Protein AF-A0A534PVX9-F1 (afdb_monomer_lite)

pLDDT: mean 80.79, std 14.21, range [35.84, 91.75]

Foldseek 3Di:
DDPCPVPPPVVVVVVCQVVDPDQKDKDAAPWQVVLVVVQVVCCVVDVQWDWDDDTRMIMIGGND

Structure (mmCIF, N/CA/C/O backbone):
data_AF-A0A534PVX9-F1
#
_entry.id   AF-A0A534PVX9-F1
#
loop_
_atom_site.group_PDB
_atom_site.id
_atom_site.type_symbol
_atom_site.label_atom_id
_atom_site.label_alt_id
_atom_site.label_comp_id
_atom_site.label_asym_id
_atom_site.label_entity_id
_atom_site.label_seq_id
_atom_site.pdbx_PDB_ins_code
_atom_site.Cartn_x
_atom_site.Cartn_y
_atom_site.Cartn_z
_atom_site.occupancy
_atom_site.B_iso_or_equiv
_atom_site.auth_seq_id
_atom_site.auth_comp_id
_atom_site.auth_asym_id
_atom_site.auth_atom_id
_atom_site.pdbx_PDB_model_num
ATOM 1 N N . MET A 1 1 ? 8.438 -18.972 -22.249 1.00 37.34 1 MET A N 1
ATOM 2 C CA . MET A 1 1 ? 9.454 -17.912 -22.408 1.00 37.34 1 MET A CA 1
ATOM 3 C C . MET A 1 1 ? 9.136 -16.870 -21.352 1.00 37.34 1 MET A C 1
ATOM 5 O O . MET A 1 1 ? 7.999 -16.425 -21.301 1.00 37.34 1 MET A O 1
ATOM 9 N N . TYR A 1 2 ? 10.045 -16.679 -20.401 1.00 44.16 2 TYR A N 1
ATOM 10 C CA . TYR A 1 2 ? 9.790 -16.005 -19.129 1.00 44.16 2 TYR A CA 1
ATOM 11 C C . TYR A 1 2 ? 9.750 -14.489 -19.318 1.00 44.16 2 TYR A C 1
ATOM 13 O O . TYR A 1 2 ? 10.798 -13.876 -19.457 1.00 44.16 2 TYR A O 1
ATOM 21 N N . ASP A 1 3 ? 8.557 -13.909 -19.267 1.00 35.84 3 ASP A N 1
ATOM 22 C CA . ASP A 1 3 ? 8.372 -12.508 -18.897 1.00 35.84 3 ASP A CA 1
ATOM 23 C C . ASP A 1 3 ? 7.307 -12.485 -17.800 1.00 35.84 3 ASP A C 1
ATOM 25 O O . ASP A 1 3 ? 6.125 -12.213 -17.996 1.00 35.84 3 ASP A O 1
ATOM 29 N N . VAL A 1 4 ? 7.723 -12.970 -16.630 1.00 44.81 4 VAL A N 1
ATOM 30 C CA . VAL A 1 4 ? 6.960 -12.814 -15.395 1.00 44.81 4 VAL A CA 1
ATOM 31 C C . VAL A 1 4 ? 7.266 -11.400 -14.919 1.00 44.81 4 VAL A C 1
ATOM 33 O O . VAL A 1 4 ? 7.997 -11.196 -13.951 1.00 44.81 4 VAL A O 1
ATOM 36 N N . ASP A 1 5 ? 6.706 -10.414 -15.620 1.00 45.34 5 ASP A N 1
ATOM 37 C CA . ASP A 1 5 ? 6.298 -9.161 -14.999 1.00 45.34 5 ASP A CA 1
ATOM 38 C C . ASP A 1 5 ? 5.306 -9.592 -13.915 1.00 45.34 5 ASP A C 1
ATOM 40 O O . ASP A 1 5 ? 4.103 -9.745 -14.142 1.00 45.34 5 ASP A O 1
ATOM 44 N N . GLN A 1 6 ? 5.846 -10.012 -12.766 1.00 52.22 6 GLN A N 1
ATOM 45 C CA . GLN A 1 6 ? 5.069 -10.393 -11.608 1.00 52.22 6 GLN A CA 1
ATOM 46 C C . GLN A 1 6 ? 4.362 -9.112 -11.201 1.00 52.22 6 GLN A C 1
ATOM 48 O O . GLN A 1 6 ? 4.884 -8.329 -10.404 1.00 52.22 6 GLN A O 1
ATOM 53 N N . LYS A 1 7 ? 3.178 -8.882 -11.779 1.00 60.69 7 LYS A N 1
ATOM 54 C CA . LYS A 1 7 ? 2.149 -8.026 -11.216 1.00 60.69 7 LYS A CA 1
ATOM 55 C C . LYS A 1 7 ? 2.033 -8.476 -9.774 1.00 60.69 7 LYS A C 1
ATOM 57 O O . LYS A 1 7 ? 1.398 -9.484 -9.488 1.00 60.69 7 LYS A O 1
ATOM 62 N N . ARG A 1 8 ? 2.736 -7.789 -8.872 1.00 71.94 8 ARG A N 1
ATOM 63 C CA . ARG A 1 8 ? 2.583 -8.016 -7.442 1.00 71.94 8 ARG A CA 1
ATOM 64 C C . ARG A 1 8 ? 1.099 -7.886 -7.175 1.00 71.94 8 ARG A C 1
ATOM 66 O O . ARG A 1 8 ? 0.519 -6.845 -7.490 1.00 71.94 8 ARG A O 1
ATOM 73 N N . ASP A 1 9 ? 0.500 -8.941 -6.638 1.00 83.75 9 ASP A N 1
ATOM 74 C CA . ASP A 1 9 ? -0.891 -8.917 -6.213 1.00 83.75 9 ASP A CA 1
ATOM 75 C C . ASP A 1 9 ? -1.000 -8.022 -4.984 1.00 83.75 9 ASP A C 1
ATOM 77 O O . ASP A 1 9 ? -0.978 -8.465 -3.834 1.00 83.75 9 ASP A O 1
ATOM 81 N N . TRP A 1 10 ? -1.074 -6.719 -5.243 1.00 83.44 10 TRP A N 1
ATOM 82 C CA . TRP A 1 10 ? -1.223 -5.700 -4.219 1.00 83.44 10 TRP A CA 1
ATOM 83 C C . TRP A 1 10 ? -2.487 -5.951 -3.405 1.00 83.44 10 TRP A C 1
ATOM 85 O O . TRP A 1 10 ? -2.446 -5.817 -2.192 1.00 83.44 10 TRP A O 1
ATOM 95 N N . ASP A 1 11 ? -3.570 -6.420 -4.026 1.00 83.81 11 ASP A N 1
ATOM 96 C CA . ASP A 1 11 ? -4.784 -6.810 -3.312 1.00 83.81 11 ASP A CA 1
ATOM 97 C C . ASP A 1 11 ? -4.524 -7.930 -2.290 1.00 83.81 11 ASP A C 1
ATOM 99 O O . ASP A 1 11 ? -4.958 -7.809 -1.148 1.00 83.81 11 ASP A O 1
ATOM 103 N N . ALA A 1 12 ? -3.748 -8.965 -2.631 1.00 84.94 12 ALA A N 1
ATOM 104 C CA . ALA A 1 12 ? -3.396 -10.032 -1.690 1.00 84.94 12 ALA A CA 1
ATOM 105 C C . ALA A 1 12 ? -2.441 -9.548 -0.584 1.00 84.94 12 ALA A C 1
ATOM 107 O O . ALA A 1 12 ? -2.584 -9.930 0.578 1.00 84.94 12 ALA A O 1
ATOM 108 N N . ILE A 1 13 ? -1.487 -8.676 -0.928 1.00 84.12 13 ILE A N 1
ATOM 109 C CA . ILE A 1 13 ? -0.555 -8.055 0.025 1.00 84.12 13 ILE A CA 1
ATOM 110 C C . ILE A 1 13 ? -1.318 -7.202 1.043 1.00 84.12 13 ILE A C 1
ATOM 112 O O . ILE A 1 13 ? -1.112 -7.340 2.249 1.00 84.12 13 ILE A O 1
ATOM 116 N N . ILE A 1 14 ? -2.229 -6.351 0.569 1.00 83.31 14 ILE A N 1
ATOM 117 C CA . ILE A 1 14 ? -3.043 -5.485 1.420 1.00 83.31 14 ILE A CA 1
ATOM 118 C C . ILE A 1 14 ? -4.076 -6.300 2.200 1.00 83.31 14 ILE A C 1
ATOM 120 O O . ILE A 1 14 ? -4.299 -6.006 3.372 1.00 83.31 14 ILE A O 1
ATOM 124 N N . ALA A 1 15 ? -4.660 -7.352 1.620 1.00 85.25 15 ALA A N 1
ATOM 125 C CA . ALA A 1 15 ? -5.535 -8.267 2.349 1.00 85.25 15 ALA A CA 1
ATOM 126 C C . ALA A 1 15 ? -4.787 -8.939 3.506 1.00 85.25 15 ALA A C 1
ATOM 128 O O . ALA A 1 15 ? -5.299 -8.961 4.618 1.00 85.25 15 ALA A O 1
ATOM 129 N N . ARG A 1 16 ? -3.548 -9.393 3.278 1.00 83.38 16 ARG A N 1
ATOM 130 C CA . ARG A 1 16 ? -2.696 -9.981 4.319 1.00 83.38 16 ARG A CA 1
ATOM 131 C C . ARG A 1 16 ? -2.286 -8.973 5.391 1.00 83.38 16 ARG A C 1
ATOM 133 O O . ARG A 1 16 ? -2.189 -9.342 6.558 1.00 83.38 16 ARG A O 1
ATOM 140 N N . LEU A 1 17 ? -2.051 -7.720 4.999 1.00 83.12 17 LEU A N 1
ATOM 141 C CA . LEU A 1 17 ? -1.782 -6.625 5.928 1.00 83.12 17 LEU A CA 1
ATOM 142 C C . LEU A 1 17 ? -3.012 -6.345 6.806 1.00 83.12 17 LEU A C 1
ATOM 144 O O . LEU A 1 17 ? -2.880 -6.275 8.017 1.00 83.12 17 LEU A O 1
ATOM 148 N N . ASN A 1 18 ? -4.210 -6.265 6.217 1.0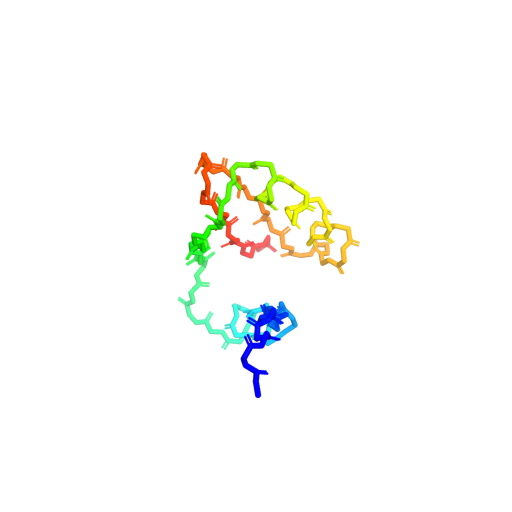0 80.69 18 ASN A N 1
ATOM 149 C CA . ASN A 1 18 ? -5.466 -6.062 6.952 1.00 80.69 18 ASN A CA 1
ATOM 150 C C . ASN A 1 18 ? -5.875 -7.279 7.799 1.00 80.69 18 ASN A C 1
ATOM 152 O O . ASN A 1 18 ? -6.521 -7.112 8.828 1.00 80.69 18 ASN A O 1
ATOM 156 N N . SER A 1 19 ? -5.536 -8.499 7.372 1.00 82.00 19 SER A N 1
ATOM 157 C CA . SER A 1 19 ? -5.928 -9.737 8.056 1.00 82.00 19 SER A CA 1
ATOM 158 C C . SER A 1 19 ? -4.950 -10.183 9.145 1.00 82.00 19 SER A C 1
ATOM 160 O O . SER A 1 19 ? -5.227 -11.162 9.832 1.00 82.00 19 SER A O 1
ATOM 162 N N . GLY A 1 20 ? -3.768 -9.570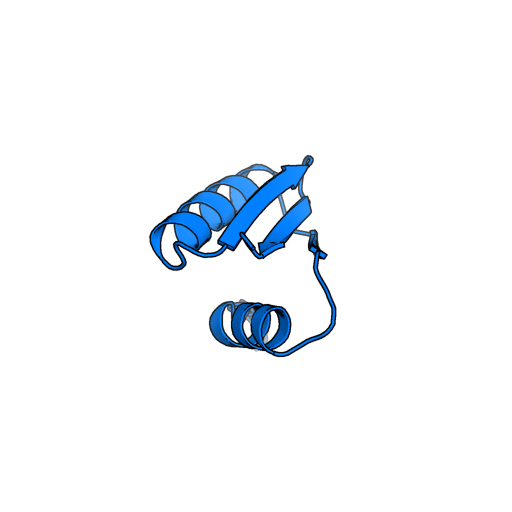 9.243 1.00 65.19 20 GLY A N 1
ATOM 163 C CA . GLY A 1 20 ? -2.642 -10.112 10.001 1.00 65.19 20 GLY A CA 1
ATOM 164 C C . GLY A 1 20 ? -2.032 -9.128 10.994 1.00 65.19 20 GLY A C 1
ATOM 165 O O . GLY A 1 20 ? -2.046 -7.925 10.782 1.00 65.19 20 GLY A O 1
ATOM 166 N N . ASN A 1 21 ? -1.421 -9.685 12.043 1.00 61.38 21 ASN A N 1
ATOM 167 C CA . ASN A 1 21 ? -0.662 -9.057 13.145 1.00 61.38 21 ASN A CA 1
ATOM 168 C C . ASN A 1 21 ? 0.525 -8.148 12.736 1.00 61.38 21 ASN A C 1
ATOM 170 O O . ASN A 1 21 ? 1.430 -7.903 13.533 1.00 61.38 21 ASN A O 1
ATOM 174 N N . VAL A 1 22 ? 0.592 -7.701 11.485 1.00 70.44 22 VAL A N 1
ATOM 175 C CA . VAL A 1 22 ? 1.734 -6.990 10.925 1.00 70.44 22 VAL A CA 1
ATOM 176 C C . VAL A 1 22 ? 1.316 -5.555 10.639 1.00 70.44 22 VAL A C 1
ATOM 178 O O . VAL A 1 22 ? 0.671 -5.270 9.637 1.00 70.44 22 VAL A O 1
ATOM 181 N N . SER A 1 23 ? 1.706 -4.638 11.520 1.00 78.00 23 SER A N 1
ATOM 182 C CA . SER A 1 23 ? 1.399 -3.210 11.371 1.00 78.00 23 SER A CA 1
ATOM 183 C C . SER A 1 23 ? 2.197 -2.536 10.248 1.00 78.00 23 SER A C 1
ATOM 185 O O . SER A 1 23 ? 1.804 -1.466 9.787 1.00 78.00 23 SER A O 1
ATOM 187 N N . GLU A 1 24 ? 3.306 -3.148 9.810 1.00 85.94 24 GLU A N 1
ATOM 188 C CA . GLU A 1 24 ? 4.228 -2.613 8.804 1.00 85.94 24 GLU A CA 1
ATOM 189 C C . GLU A 1 24 ? 4.775 -3.706 7.873 1.00 85.94 24 GLU A C 1
ATOM 191 O O . GLU A 1 24 ? 5.314 -4.713 8.327 1.00 85.94 24 GLU A O 1
ATOM 196 N N . MET A 1 25 ? 4.721 -3.478 6.562 1.00 88.12 25 MET A N 1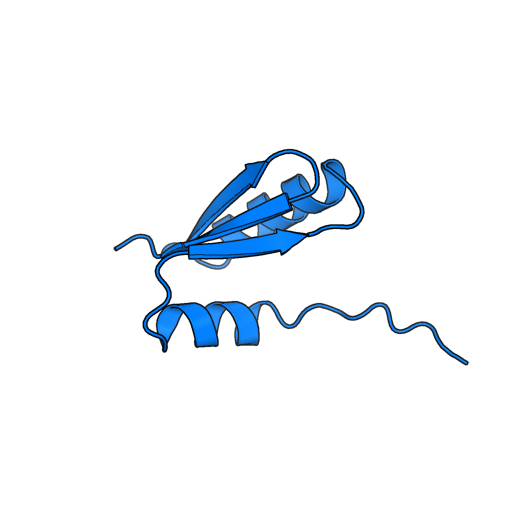
ATOM 197 C CA . MET A 1 25 ? 5.338 -4.329 5.548 1.00 88.12 25 MET A CA 1
ATOM 198 C C . MET A 1 25 ? 6.292 -3.520 4.668 1.00 88.12 25 MET A C 1
ATOM 200 O O . MET A 1 25 ? 5.919 -2.490 4.112 1.00 88.12 25 MET A O 1
ATOM 204 N N . ARG A 1 26 ? 7.521 -4.017 4.506 1.00 90.31 26 ARG A N 1
ATOM 205 C CA . ARG A 1 26 ? 8.559 -3.407 3.664 1.00 90.31 26 ARG A CA 1
ATOM 206 C C . ARG A 1 26 ? 8.744 -4.216 2.395 1.00 90.31 26 ARG A C 1
ATOM 208 O O . ARG A 1 26 ? 8.845 -5.439 2.439 1.00 90.31 26 ARG A O 1
ATOM 215 N N . ILE A 1 27 ? 8.777 -3.528 1.266 1.00 88.19 27 ILE A N 1
ATOM 216 C CA . ILE A 1 27 ? 8.763 -4.131 -0.058 1.00 88.19 27 ILE A CA 1
ATOM 217 C C . ILE A 1 27 ? 9.836 -3.462 -0.905 1.00 88.19 27 ILE A C 1
ATOM 219 O O . ILE A 1 27 ? 9.712 -2.293 -1.257 1.00 88.19 27 ILE A O 1
ATOM 223 N N . GLN A 1 28 ? 10.871 -4.211 -1.277 1.00 88.94 28 GLN A N 1
ATOM 224 C CA . GLN A 1 28 ? 11.896 -3.703 -2.181 1.00 88.94 28 GLN A CA 1
ATOM 225 C C . GLN A 1 28 ? 11.350 -3.616 -3.610 1.00 88.94 28 GLN A C 1
ATOM 227 O O . GLN A 1 28 ? 10.735 -4.560 -4.129 1.00 88.94 28 GLN A O 1
ATOM 232 N N . MET A 1 29 ? 11.544 -2.460 -4.229 1.00 86.25 29 MET A N 1
ATOM 233 C CA . MET A 1 29 ? 11.174 -2.151 -5.604 1.00 86.25 29 MET A CA 1
ATOM 234 C C . MET A 1 29 ? 12.433 -2.104 -6.471 1.00 86.25 29 MET A C 1
ATOM 236 O O . MET A 1 29 ? 13.542 -1.981 -5.967 1.00 86.25 29 MET A O 1
ATOM 240 N N . GLY A 1 30 ? 12.270 -2.192 -7.792 1.00 84.06 30 GLY A N 1
ATOM 241 C CA . GLY A 1 30 ? 13.411 -2.145 -8.716 1.00 84.06 30 GLY A CA 1
ATOM 242 C C . GLY A 1 30 ? 14.054 -0.758 -8.844 1.00 84.06 30 GLY A C 1
ATOM 243 O O . GLY A 1 30 ? 15.136 -0.632 -9.405 1.00 84.06 30 GLY A O 1
ATOM 244 N N . SER A 1 31 ? 13.381 0.298 -8.375 1.00 88.00 31 SER A N 1
ATOM 245 C CA . SER A 1 31 ? 13.895 1.673 -8.368 1.00 88.00 31 SER A CA 1
ATOM 246 C C . SER A 1 31 ? 13.076 2.589 -7.457 1.00 88.00 31 SER A C 1
ATOM 248 O O . SER A 1 31 ? 11.882 2.354 -7.235 1.00 88.00 31 SER A O 1
ATOM 250 N N . ALA A 1 32 ? 13.670 3.705 -7.028 1.00 88.19 32 ALA A N 1
ATOM 251 C CA . ALA A 1 32 ? 12.965 4.744 -6.273 1.00 88.19 32 ALA A CA 1
ATOM 252 C C . ALA A 1 32 ? 11.756 5.326 -7.031 1.00 88.19 32 ALA A C 1
ATOM 254 O O . ALA A 1 32 ? 10.695 5.536 -6.444 1.00 88.19 32 ALA A O 1
ATOM 255 N N . GLY A 1 33 ? 11.869 5.506 -8.353 1.00 88.44 33 GLY A N 1
ATOM 256 C CA . GLY A 1 33 ? 10.753 5.970 -9.185 1.00 88.44 33 GLY A CA 1
ATOM 257 C C . GLY A 1 33 ? 9.580 4.986 -9.187 1.00 88.44 33 GLY A C 1
ATOM 258 O O . GLY A 1 33 ? 8.428 5.382 -9.007 1.00 88.44 33 GLY A O 1
ATOM 259 N N . 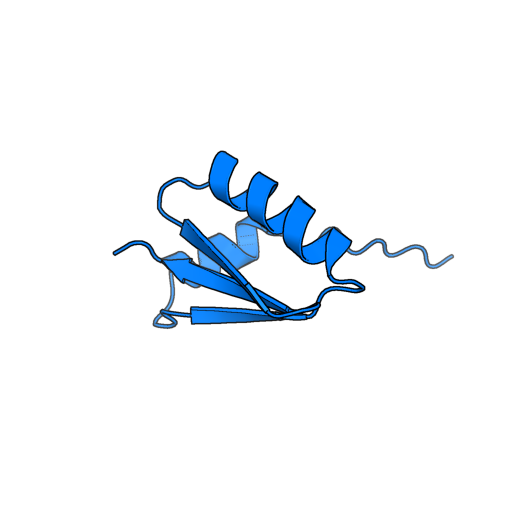SER A 1 34 ? 9.862 3.684 -9.302 1.00 85.56 34 SER A N 1
ATOM 260 C CA . SER A 1 34 ? 8.819 2.652 -9.234 1.00 85.56 34 SER A CA 1
ATOM 261 C C . SER A 1 34 ? 8.147 2.586 -7.858 1.00 85.56 34 SER A C 1
ATOM 263 O O . SER A 1 34 ? 6.928 2.410 -7.784 1.00 85.56 34 SER A O 1
ATOM 265 N N . ALA A 1 35 ? 8.904 2.807 -6.777 1.00 88.88 35 ALA A N 1
ATOM 266 C CA . ALA A 1 35 ? 8.362 2.905 -5.426 1.00 88.88 35 ALA A CA 1
ATOM 267 C C . ALA A 1 35 ? 7.411 4.102 -5.293 1.00 88.88 35 ALA A C 1
ATOM 269 O O . ALA A 1 35 ? 6.285 3.939 -4.831 1.00 88.88 35 ALA A O 1
ATOM 270 N N . GLN A 1 36 ? 7.800 5.286 -5.768 1.00 89.44 36 GLN A N 1
ATOM 271 C CA . GLN A 1 36 ? 6.957 6.484 -5.702 1.00 89.44 36 GLN A CA 1
ATOM 272 C C . GLN A 1 36 ? 5.654 6.335 -6.496 1.00 89.44 36 GLN A C 1
ATOM 274 O O . GLN A 1 36 ? 4.573 6.601 -5.967 1.00 89.44 36 GLN A O 1
ATOM 279 N N . VAL A 1 37 ? 5.732 5.857 -7.743 1.00 90.19 37 VAL A N 1
ATOM 280 C CA . VAL A 1 37 ? 4.543 5.645 -8.588 1.00 90.19 37 VAL A CA 1
ATOM 281 C C . VAL A 1 37 ? 3.597 4.636 -7.942 1.00 90.19 37 VAL A C 1
ATOM 283 O O . VAL A 1 37 ? 2.386 4.859 -7.877 1.00 90.19 37 VAL A O 1
ATOM 286 N N . THR A 1 38 ? 4.145 3.537 -7.428 1.00 88.69 38 THR A N 1
ATOM 287 C CA . THR A 1 38 ? 3.358 2.511 -6.739 1.00 88.69 38 THR A CA 1
ATOM 288 C C . THR A 1 38 ? 2.729 3.074 -5.468 1.00 88.69 38 THR A C 1
ATOM 290 O O . THR A 1 38 ? 1.541 2.871 -5.242 1.00 88.69 38 THR A O 1
ATOM 293 N N . ALA A 1 39 ? 3.464 3.862 -4.682 1.00 89.12 39 ALA A N 1
ATOM 294 C CA . ALA A 1 39 ? 2.953 4.467 -3.459 1.00 89.12 39 ALA A CA 1
ATOM 295 C C . ALA A 1 39 ? 1.744 5.378 -3.703 1.00 89.12 39 ALA A C 1
ATOM 297 O O . ALA A 1 39 ? 0.766 5.305 -2.958 1.00 89.12 39 ALA A O 1
ATOM 298 N N . VAL A 1 40 ? 1.771 6.193 -4.762 1.00 89.81 40 VAL A N 1
ATOM 299 C CA . VAL A 1 40 ? 0.632 7.046 -5.144 1.00 89.81 40 VAL A CA 1
ATOM 300 C C . VAL A 1 40 ? -0.573 6.199 -5.559 1.00 89.81 40 VAL A C 1
ATOM 302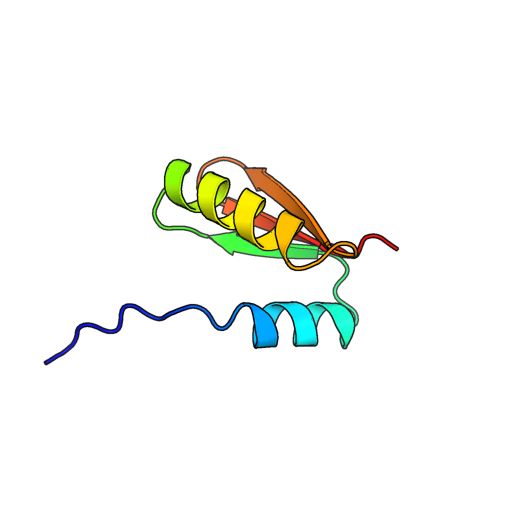 O O . VAL A 1 40 ? -1.690 6.458 -5.113 1.00 89.81 40 VAL A O 1
ATOM 305 N N . ARG A 1 41 ? -0.359 5.148 -6.361 1.00 89.31 41 ARG A N 1
ATOM 306 C CA . ARG A 1 41 ? -1.434 4.232 -6.786 1.00 89.31 41 ARG A CA 1
ATOM 307 C C . ARG A 1 41 ? -2.084 3.523 -5.600 1.00 89.31 41 ARG A C 1
ATOM 309 O O . ARG A 1 41 ? -3.307 3.445 -5.535 1.00 89.31 41 ARG A O 1
ATOM 316 N N . LEU A 1 42 ? -1.273 3.039 -4.661 1.00 87.88 42 LEU A N 1
ATOM 317 C CA . LEU A 1 42 ? -1.751 2.3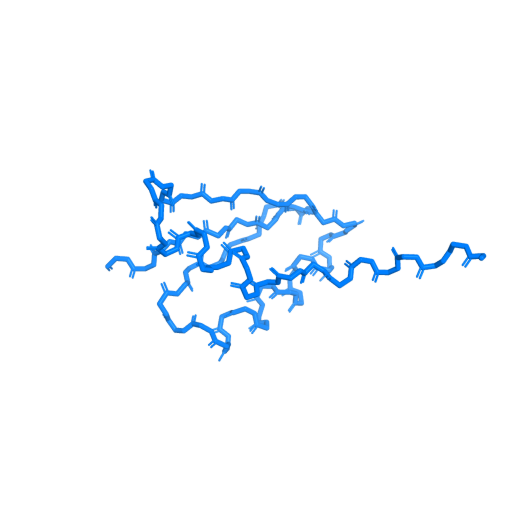55 -3.464 1.00 87.88 42 LEU A CA 1
ATOM 318 C C . LEU A 1 42 ? -2.533 3.308 -2.547 1.00 87.88 42 LEU A C 1
ATOM 320 O O . LEU A 1 42 ? -3.617 2.951 -2.102 1.00 87.88 42 LEU A O 1
ATOM 324 N N . LYS A 1 43 ? -2.052 4.540 -2.332 1.00 88.38 43 LYS A N 1
ATOM 325 C CA . LYS A 1 43 ? -2.790 5.554 -1.556 1.00 88.38 43 LYS A CA 1
ATOM 326 C C . LYS A 1 43 ? -4.149 5.897 -2.163 1.00 88.38 43 LYS A C 1
ATOM 328 O O . LYS A 1 43 ? -5.116 6.028 -1.429 1.00 88.38 43 LYS A O 1
ATOM 333 N N . ASN A 1 44 ? -4.225 6.023 -3.488 1.00 87.69 44 ASN A N 1
ATOM 334 C CA . ASN A 1 44 ? -5.483 6.348 -4.166 1.00 87.69 44 ASN A CA 1
ATOM 335 C C . ASN A 1 44 ? -6.493 5.194 -4.143 1.00 87.69 44 ASN A C 1
ATOM 337 O O . ASN A 1 44 ? -7.693 5.437 -4.203 1.00 87.69 44 ASN A O 1
ATOM 341 N N . LYS A 1 45 ? -6.021 3.942 -4.102 1.00 88.06 45 LYS A N 1
ATOM 342 C CA . LYS A 1 45 ? -6.891 2.758 -4.118 1.00 88.06 45 LYS A CA 1
ATOM 343 C C . LYS A 1 45 ? -7.302 2.300 -2.711 1.00 88.06 45 LYS A C 1
ATOM 345 O O . LYS A 1 45 ? -8.403 1.782 -2.557 1.00 88.06 45 LYS A O 1
ATOM 350 N N . TRP A 1 46 ? -6.468 2.515 -1.690 1.00 86.56 46 TRP A N 1
ATOM 351 C CA . TRP A 1 46 ? -6.749 2.125 -0.304 1.00 86.56 46 TRP A CA 1
ATOM 352 C C . TRP A 1 46 ? -6.588 3.308 0.655 1.00 86.56 46 TRP A C 1
ATOM 354 O O . TRP A 1 46 ? -5.481 3.660 1.057 1.00 86.56 46 TRP A O 1
ATOM 364 N N . ASN A 1 47 ? -7.714 3.887 1.079 1.00 83.12 47 ASN A N 1
ATOM 365 C CA . ASN A 1 47 ? -7.732 5.036 1.995 1.00 83.12 47 ASN A CA 1
ATOM 366 C C . ASN A 1 47 ? -7.259 4.696 3.418 1.00 83.12 47 ASN A C 1
ATOM 368 O O . ASN A 1 47 ? -6.778 5.569 4.135 1.00 83.12 47 ASN A O 1
ATOM 372 N N . ASN A 1 48 ? -7.379 3.433 3.831 1.00 83.75 48 ASN A N 1
ATOM 373 C CA . ASN A 1 48 ? -6.945 2.940 5.140 1.00 83.75 48 ASN A CA 1
ATOM 374 C C . ASN A 1 48 ? -5.468 2.500 5.160 1.00 83.75 48 ASN A C 1
ATOM 376 O O . ASN A 1 48 ? -5.020 1.852 6.105 1.00 83.75 48 ASN A O 1
ATOM 380 N N . LEU A 1 49 ? -4.703 2.830 4.117 1.00 86.94 49 LEU A N 1
ATOM 381 C CA . LEU A 1 49 ? -3.321 2.406 3.947 1.00 86.94 49 LEU A CA 1
ATOM 382 C C . LEU A 1 49 ? -2.380 3.612 3.947 1.00 86.94 49 LEU A C 1
ATOM 384 O O . LEU A 1 49 ? -2.446 4.506 3.102 1.00 86.94 49 LEU A O 1
ATOM 388 N N . ARG A 1 50 ? -1.424 3.611 4.870 1.00 89.25 50 ARG A N 1
ATOM 389 C CA . ARG A 1 50 ? -0.309 4.554 4.890 1.00 89.25 50 ARG A CA 1
ATOM 390 C C . ARG A 1 50 ? 0.866 3.965 4.125 1.00 89.25 50 ARG A C 1
ATOM 392 O O . ARG A 1 50 ? 1.462 2.978 4.544 1.00 89.25 50 ARG A O 1
ATOM 399 N N . VAL A 1 51 ? 1.223 4.620 3.022 1.00 90.25 51 VAL A N 1
ATOM 400 C CA . VAL A 1 51 ? 2.380 4.246 2.198 1.00 90.25 51 VAL A CA 1
ATOM 401 C C . VAL A 1 51 ? 3.488 5.291 2.299 1.00 90.25 51 VAL A C 1
ATOM 403 O O . VAL A 1 51 ? 3.240 6.492 2.128 1.00 90.25 51 VAL A O 1
ATOM 406 N N . ARG A 1 52 ? 4.713 4.834 2.561 1.00 90.19 52 ARG A N 1
ATOM 407 C CA . ARG A 1 52 ? 5.955 5.617 2.554 1.00 90.19 52 ARG A CA 1
ATOM 408 C C . ARG A 1 52 ? 6.972 4.962 1.622 1.00 90.19 52 ARG A C 1
ATOM 410 O O . ARG A 1 52 ? 6.838 3.794 1.275 1.00 90.19 52 ARG A O 1
ATOM 417 N N . THR A 1 53 ? 7.973 5.721 1.203 1.00 91.75 53 THR A N 1
ATOM 418 C CA . THR A 1 53 ? 9.071 5.222 0.370 1.00 91.75 53 THR A CA 1
ATOM 419 C C . THR A 1 53 ? 10.396 5.643 0.983 1.00 91.75 53 THR A C 1
ATOM 421 O O . THR A 1 53 ? 10.575 6.828 1.261 1.00 91.75 53 THR A O 1
ATOM 424 N N . GLU A 1 54 ? 11.315 4.701 1.153 1.00 91.12 54 GLU A N 1
ATOM 425 C CA . GLU A 1 54 ? 12.703 4.933 1.550 1.00 91.12 54 GLU A CA 1
ATOM 426 C C . GLU A 1 54 ? 13.608 4.421 0.426 1.00 91.12 54 GLU A C 1
ATOM 428 O O . GLU A 1 54 ? 13.814 3.219 0.279 1.00 91.12 54 GLU A O 1
ATOM 433 N N . GLY A 1 55 ? 14.090 5.327 -0.429 1.00 90.38 55 GLY A N 1
ATOM 434 C CA . GLY A 1 55 ? 14.852 4.950 -1.621 1.00 90.38 55 GLY A CA 1
ATOM 435 C C . GLY A 1 55 ? 14.031 4.078 -2.575 1.00 90.38 55 GLY A C 1
ATOM 436 O O . GLY A 1 55 ? 12.959 4.482 -3.026 1.00 90.38 55 GLY A O 1
ATOM 437 N N . ASP A 1 56 ? 14.539 2.887 -2.881 1.00 91.12 56 ASP A N 1
ATOM 438 C CA . ASP A 1 56 ? 13.872 1.853 -3.677 1.00 91.12 56 ASP A CA 1
ATOM 439 C C . ASP A 1 56 ? 12.917 0.974 -2.851 1.00 91.12 56 ASP A C 1
ATOM 441 O O . ASP A 1 56 ? 12.302 0.059 -3.387 1.00 91.12 56 ASP A O 1
ATOM 445 N N . THR A 1 57 ? 12.744 1.243 -1.558 1.00 91.56 57 THR A N 1
ATOM 446 C CA . THR A 1 57 ? 11.891 0.448 -0.674 1.00 91.56 57 THR A CA 1
ATOM 447 C C . THR A 1 57 ? 10.553 1.136 -0.432 1.00 91.56 57 THR A C 1
ATOM 449 O O . THR A 1 57 ? 10.477 2.320 -0.113 1.00 91.56 57 THR A O 1
ATOM 452 N N . LEU A 1 58 ? 9.469 0.378 -0.566 1.00 91.12 58 LEU A N 1
ATOM 453 C CA . LEU A 1 58 ? 8.101 0.801 -0.314 1.00 91.12 58 LEU A CA 1
ATOM 454 C C . LEU A 1 58 ? 7.627 0.230 1.025 1.00 91.12 58 LEU A C 1
ATOM 456 O O . LEU A 1 58 ? 7.694 -0.972 1.262 1.00 91.12 58 LEU A O 1
ATOM 460 N N . ILE A 1 59 ? 7.151 1.102 1.904 1.00 91.44 59 ILE A N 1
ATOM 461 C CA . ILE A 1 59 ? 6.736 0.773 3.267 1.00 91.44 59 ILE A CA 1
ATOM 462 C C . ILE A 1 59 ? 5.229 0.965 3.368 1.00 91.44 59 ILE A C 1
ATOM 464 O O . ILE A 1 59 ? 4.714 2.062 3.145 1.00 91.44 59 ILE A O 1
ATOM 468 N N . LEU A 1 60 ? 4.527 -0.113 3.692 1.00 90.06 60 LEU A N 1
ATOM 469 C CA . LEU A 1 60 ? 3.084 -0.187 3.862 1.00 90.06 60 LEU A CA 1
ATOM 470 C C . LEU A 1 60 ? 2.751 -0.303 5.338 1.00 90.06 60 LEU A C 1
ATOM 472 O O . LEU A 1 60 ? 3.302 -1.151 6.024 1.00 90.06 60 LEU A O 1
ATOM 476 N N . THR A 1 61 ? 1.816 0.505 5.811 1.00 88.94 61 THR A N 1
ATOM 477 C CA . THR A 1 61 ? 1.329 0.481 7.193 1.00 88.94 61 THR A CA 1
ATOM 478 C C . THR A 1 61 ? -0.178 0.666 7.194 1.00 88.94 61 THR A C 1
ATOM 480 O O . THR A 1 61 ? -0.702 1.399 6.353 1.00 88.94 61 THR A O 1
ATOM 483 N N . LEU A 1 62 ? -0.897 0.021 8.109 1.00 85.19 62 LEU A N 1
ATOM 484 C CA . LEU A 1 62 ? -2.324 0.306 8.267 1.00 85.19 62 LEU A CA 1
ATOM 485 C C . LEU A 1 62 ? -2.494 1.683 8.911 1.00 85.19 62 LEU A C 1
ATOM 487 O O . LEU A 1 62 ? -1.837 2.010 9.902 1.00 85.19 62 LEU A O 1
ATOM 491 N N . ALA A 1 63 ? -3.365 2.505 8.332 1.00 73.25 63 ALA A N 1
ATOM 492 C CA . ALA A 1 63 ? -3.901 3.663 9.023 1.00 73.25 63 ALA A CA 1
ATOM 493 C C . ALA A 1 63 ? -4.928 3.128 10.028 1.00 73.25 63 ALA A C 1
ATOM 495 O O . ALA A 1 63 ? -6.075 2.886 9.658 1.00 73.25 63 ALA A O 1
ATOM 496 N N . GLY A 1 64 ? -4.460 2.823 11.241 1.00 60.12 64 GLY A N 1
ATOM 497 C CA . GLY A 1 64 ? -5.332 2.514 12.376 1.00 60.12 64 GLY A CA 1
ATOM 498 C C . GLY A 1 64 ? -6.241 3.680 12.733 1.00 60.12 64 GLY A C 1
ATOM 499 O O . GLY A 1 64 ? -5.863 4.837 12.422 1.00 60.12 64 GLY A O 1
#

Secondary structure (DSSP, 8-state):
---------HHHHHHHHHHSS-SEEEEE-S-HHHHHHHHHHHHHH-TTEEEEEETTEEEEEE--

Sequence (64 aa):
MYDVDQKRDWDAIIARLNSGNVSEMRIQMGSAGSAQVTAVRLKNKWNNLRVRTEGDTLILTLAG

Radius of gyration: 11.96 Å; chains: 1; bounding box: 23×25×36 Å